Protein AF-A0A068S9J2-F1 (afdb_monomer)

Structure (mmCIF, N/CA/C/O backbone):
data_AF-A0A068S9J2-F1
#
_entry.id   AF-A0A068S9J2-F1
#
loop_
_atom_site.group_PDB
_atom_site.id
_atom_site.type_symbol
_atom_site.label_atom_id
_atom_site.label_alt_id
_atom_site.label_comp_id
_atom_site.label_asym_id
_atom_site.label_entity_id
_atom_site.label_seq_id
_atom_site.pdbx_PDB_ins_code
_atom_site.Cartn_x
_atom_site.Cartn_y
_atom_site.Cartn_z
_atom_site.occupancy
_atom_site.B_iso_or_equiv
_atom_site.auth_seq_id
_atom_site.auth_comp_id
_atom_site.auth_asym_id
_atom_site.auth_atom_id
_atom_site.pdbx_PDB_model_num
ATOM 1 N N . MET A 1 1 ? -14.211 5.423 15.113 1.00 58.78 1 MET A N 1
ATOM 2 C CA . MET A 1 1 ? -13.196 4.436 14.698 1.00 58.78 1 MET A CA 1
ATOM 3 C C . MET A 1 1 ? -11.947 5.231 14.373 1.00 58.78 1 MET A C 1
ATOM 5 O O . MET A 1 1 ? -12.115 6.330 13.857 1.00 58.78 1 MET A O 1
ATOM 9 N N . SER A 1 2 ? -10.758 4.786 14.784 1.00 76.94 2 SER A N 1
ATOM 10 C CA . SER A 1 2 ? -9.525 5.512 14.455 1.00 76.94 2 SER A CA 1
ATOM 1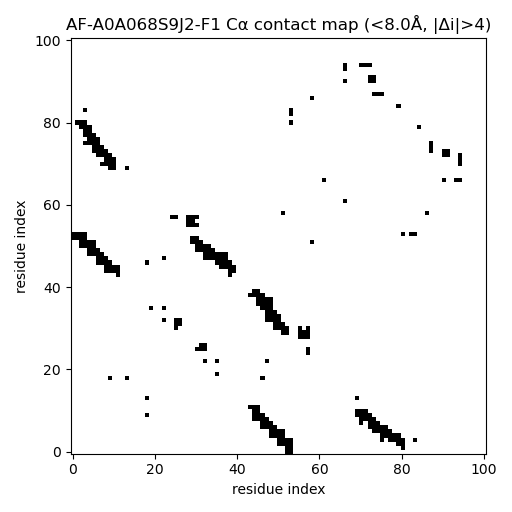1 C C . SER A 1 2 ? -9.104 5.115 13.045 1.00 76.94 2 SER A C 1
ATOM 13 O O . SER A 1 2 ? -8.974 3.925 12.765 1.00 76.94 2 SER A O 1
ATOM 15 N N . GLU A 1 3 ? -8.957 6.090 12.157 1.00 88.69 3 GLU A N 1
ATOM 16 C CA . GLU A 1 3 ? -8.435 5.885 10.807 1.00 88.69 3 GLU A CA 1
ATOM 17 C C . GLU A 1 3 ? -6.980 6.336 10.768 1.00 88.69 3 GLU A C 1
ATOM 19 O O . GLU A 1 3 ? -6.630 7.393 11.292 1.00 88.69 3 GLU A O 1
ATOM 24 N N . SER A 1 4 ? -6.136 5.525 10.142 1.00 95.00 4 SER A N 1
ATOM 25 C CA . SER A 1 4 ? -4.714 5.797 9.960 1.00 95.00 4 SER A CA 1
ATOM 26 C C . SER A 1 4 ? -4.434 6.113 8.504 1.00 95.00 4 SER A C 1
ATOM 28 O O . SER A 1 4 ? -4.960 5.446 7.617 1.00 95.00 4 SER A O 1
ATOM 30 N N . GLN A 1 5 ? -3.573 7.090 8.244 1.00 95.38 5 GLN A N 1
ATOM 31 C CA . GLN A 1 5 ? -3.192 7.471 6.886 1.00 95.38 5 GLN A CA 1
ATOM 32 C C . GLN A 1 5 ? -1.772 7.002 6.584 1.00 95.38 5 GLN A C 1
ATOM 34 O O . GLN A 1 5 ? -0.836 7.305 7.329 1.00 95.38 5 GLN A O 1
ATOM 39 N N . ILE A 1 6 ? -1.620 6.252 5.493 1.00 94.75 6 ILE A N 1
ATOM 40 C CA . ILE A 1 6 ? -0.352 5.643 5.090 1.00 94.75 6 ILE A CA 1
ATOM 41 C C . ILE A 1 6 ? -0.079 5.835 3.599 1.00 94.75 6 ILE A C 1
ATOM 43 O O . ILE A 1 6 ? -0.991 5.937 2.781 1.00 94.75 6 ILE A O 1
ATOM 47 N N . GLN A 1 7 ? 1.203 5.838 3.251 1.00 94.94 7 GLN A N 1
ATOM 48 C CA . GLN A 1 7 ? 1.711 5.846 1.884 1.00 94.94 7 GLN A CA 1
ATOM 49 C C . GLN A 1 7 ? 2.297 4.487 1.553 1.00 94.94 7 GLN A C 1
ATOM 51 O O . GLN A 1 7 ? 3.053 3.931 2.347 1.00 94.94 7 GLN A O 1
ATOM 56 N N . VAL A 1 8 ? 1.980 3.984 0.367 1.00 93.56 8 VAL A N 1
ATOM 57 C CA . VAL A 1 8 ? 2.468 2.714 -0.172 1.00 93.56 8 VAL A CA 1
ATOM 58 C C . VAL A 1 8 ? 3.302 3.038 -1.404 1.00 93.56 8 VAL A C 1
ATOM 60 O O . VAL A 1 8 ? 2.764 3.556 -2.378 1.00 93.56 8 VAL A O 1
ATOM 63 N N . LEU A 1 9 ? 4.608 2.770 -1.355 1.00 93.88 9 LEU A N 1
ATOM 64 C CA . LEU A 1 9 ? 5.584 3.176 -2.372 1.00 93.88 9 LEU A CA 1
ATOM 65 C C . LEU A 1 9 ? 6.226 1.958 -3.043 1.00 93.88 9 LEU A C 1
ATOM 67 O O . LEU A 1 9 ? 6.655 1.018 -2.367 1.00 93.88 9 LEU A O 1
ATOM 71 N N . TYR A 1 10 ? 6.329 2.002 -4.369 1.00 92.56 10 TYR A N 1
ATOM 72 C CA . TYR A 1 10 ? 6.776 0.901 -5.220 1.00 92.56 10 TYR A CA 1
ATOM 73 C C . TYR A 1 10 ? 8.149 1.149 -5.847 1.00 92.56 10 TYR A C 1
ATOM 75 O O . TYR A 1 10 ? 8.603 2.290 -5.948 1.00 92.56 10 TYR A O 1
ATOM 83 N N . THR A 1 11 ? 8.793 0.070 -6.302 1.00 90.50 11 THR A N 1
ATOM 84 C CA . THR A 1 11 ? 10.085 0.106 -6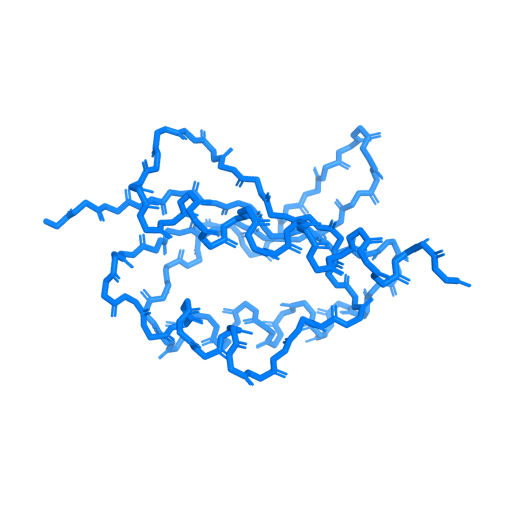.992 1.00 90.50 11 THR A CA 1
ATOM 85 C C . THR A 1 11 ? 10.025 1.028 -8.210 1.00 90.50 11 THR A C 1
ATOM 87 O O . THR A 1 11 ? 9.018 1.042 -8.930 1.00 90.50 11 THR A O 1
ATOM 90 N N . PRO A 1 12 ? 11.106 1.773 -8.506 1.00 88.12 12 PRO A N 1
ATOM 91 C CA . PRO A 1 12 ? 11.196 2.517 -9.754 1.00 88.12 12 PRO A CA 1
ATOM 92 C C . PRO A 1 12 ? 11.002 1.569 -10.945 1.00 88.12 12 PRO A C 1
ATOM 94 O O . PRO A 1 12 ? 11.734 0.592 -11.099 1.00 88.12 12 PRO A O 1
ATOM 97 N N . GLY A 1 13 ? 9.993 1.839 -11.775 1.00 83.88 13 GLY A N 1
ATOM 98 C CA . GLY A 1 13 ? 9.644 0.997 -12.924 1.00 83.88 13 GLY A CA 1
ATOM 99 C C . GLY A 1 13 ? 8.610 -0.101 -12.651 1.00 83.88 13 GLY A C 1
ATOM 100 O O . GLY A 1 13 ? 8.306 -0.863 -13.569 1.00 83.88 13 GLY A O 1
ATOM 101 N N . ALA A 1 14 ? 8.034 -0.178 -11.444 1.00 88.88 14 ALA A N 1
ATOM 102 C CA . ALA A 1 14 ? 6.833 -0.976 -11.213 1.00 88.88 14 ALA A CA 1
ATOM 103 C C . ALA A 1 14 ? 5.745 -0.599 -12.246 1.00 88.88 14 ALA A C 1
ATOM 105 O O . ALA A 1 14 ? 5.499 0.595 -12.452 1.00 88.88 14 ALA A O 1
ATOM 106 N N . PRO A 1 15 ? 5.104 -1.575 -12.924 1.00 90.62 15 PRO A N 1
ATOM 107 C CA . PRO A 1 15 ? 4.119 -1.272 -13.958 1.00 90.62 15 PRO A CA 1
ATOM 108 C C . PRO A 1 15 ? 2.989 -0.400 -13.407 1.00 90.62 15 PRO A C 1
ATOM 110 O O . PRO A 1 15 ? 2.415 -0.710 -12.366 1.00 90.62 15 PRO A O 1
ATOM 113 N N . GLN A 1 16 ? 2.631 0.673 -14.109 1.00 87.38 16 GLN A N 1
ATOM 114 C CA . GLN A 1 16 ? 1.590 1.583 -13.626 1.00 87.38 16 GLN A CA 1
ATOM 115 C C . GLN A 1 16 ? 0.245 0.863 -13.441 1.00 87.38 16 GLN A C 1
ATOM 117 O O . GLN A 1 16 ? -0.406 1.049 -12.417 1.00 87.38 16 GLN A O 1
ATOM 122 N N . ASP A 1 17 ? -0.123 -0.032 -14.362 1.00 90.56 17 ASP A N 1
ATOM 123 C CA . ASP A 1 17 ? -1.343 -0.848 -14.264 1.00 90.56 17 ASP A CA 1
ATOM 124 C C . ASP A 1 17 ? -1.358 -1.725 -13.007 1.00 90.56 17 ASP A C 1
ATOM 126 O O . ASP A 1 17 ? -2.409 -1.967 -12.416 1.00 90.56 17 ASP A O 1
ATOM 130 N N . PHE A 1 18 ? -0.181 -2.175 -12.565 1.00 89.06 18 PHE A N 1
ATOM 131 C CA . PHE A 1 18 ? -0.041 -2.939 -11.335 1.00 89.06 18 PHE A CA 1
ATOM 132 C C . PHE A 1 18 ? -0.328 -2.074 -10.102 1.00 89.06 18 PHE A C 1
ATOM 134 O O . PHE A 1 18 ? -1.102 -2.482 -9.237 1.00 89.06 18 PHE A O 1
ATOM 141 N N . ILE A 1 19 ? 0.256 -0.872 -10.040 1.00 89.88 19 ILE A N 1
ATOM 142 C CA . ILE A 1 19 ? 0.033 0.084 -8.944 1.00 89.88 19 ILE A CA 1
ATOM 143 C C . ILE A 1 19 ? -1.453 0.455 -8.873 1.00 89.88 19 ILE A C 1
ATOM 145 O O . ILE A 1 19 ? -2.052 0.400 -7.800 1.00 89.88 19 ILE A O 1
ATOM 149 N N . MET A 1 20 ? -2.066 0.752 -10.023 1.00 89.75 20 MET A N 1
ATOM 150 C CA . MET A 1 20 ? -3.486 1.095 -10.115 1.00 89.75 20 MET A CA 1
ATOM 151 C C . MET A 1 20 ? -4.384 -0.073 -9.694 1.00 89.75 20 MET A C 1
ATOM 153 O O . MET A 1 20 ? -5.267 0.108 -8.861 1.00 89.75 20 MET A O 1
ATOM 157 N N . SER A 1 21 ? -4.128 -1.287 -10.192 1.00 89.31 21 SER A N 1
ATOM 158 C CA . SER A 1 21 ? -4.895 -2.479 -9.809 1.00 89.31 21 SER A CA 1
ATOM 159 C C . SER A 1 21 ? -4.792 -2.776 -8.311 1.00 89.31 21 SER A C 1
ATOM 161 O O . SER A 1 21 ? -5.767 -3.208 -7.691 1.00 89.31 21 SER A O 1
ATOM 163 N N . PHE A 1 22 ? -3.625 -2.535 -7.715 1.00 88.75 22 PHE A N 1
ATOM 164 C CA . PHE A 1 22 ? -3.437 -2.696 -6.283 1.00 88.75 22 PHE A CA 1
ATOM 165 C C . PHE A 1 22 ? -4.223 -1.647 -5.489 1.00 88.75 22 PHE A C 1
ATOM 167 O O . PHE A 1 22 ? -4.914 -2.015 -4.539 1.00 88.75 22 PHE A O 1
ATOM 174 N N . ALA A 1 23 ? -4.154 -0.373 -5.886 1.00 89.62 23 ALA A N 1
ATOM 175 C CA . ALA A 1 23 ? -4.923 0.701 -5.261 1.00 89.62 23 ALA A CA 1
ATOM 176 C C . ALA A 1 23 ? -6.435 0.424 -5.343 1.00 89.62 23 ALA A C 1
ATOM 178 O O . ALA A 1 23 ? -7.135 0.521 -4.340 1.00 89.62 23 ALA A O 1
ATOM 179 N N . GLU A 1 24 ? -6.933 -0.031 -6.497 1.00 90.50 24 GLU A N 1
ATOM 180 C CA . GLU A 1 24 ? -8.336 -0.433 -6.666 1.00 90.50 24 GLU A CA 1
ATOM 181 C C . GLU A 1 24 ? -8.739 -1.599 -5.759 1.00 90.50 24 GLU A C 1
ATOM 183 O O . GLU A 1 24 ? -9.872 -1.661 -5.279 1.00 90.50 24 GLU A O 1
ATOM 188 N N . ARG A 1 25 ? -7.841 -2.566 -5.543 1.00 89.25 25 ARG A N 1
ATOM 189 C CA . ARG A 1 25 ? -8.106 -3.678 -4.628 1.00 89.25 25 ARG A CA 1
ATOM 190 C C . ARG A 1 25 ? -8.169 -3.194 -3.183 1.00 89.25 25 ARG A C 1
ATOM 192 O O . ARG A 1 25 ? -9.065 -3.624 -2.466 1.00 89.25 25 ARG A O 1
ATOM 199 N N . ALA A 1 26 ? -7.256 -2.310 -2.781 1.00 89.44 26 ALA A N 1
ATOM 200 C CA . ALA A 1 26 ? -7.272 -1.707 -1.453 1.00 89.44 26 ALA A CA 1
ATOM 201 C C . ALA A 1 26 ? -8.580 -0.943 -1.205 1.00 89.44 26 ALA A C 1
ATOM 203 O O . ALA A 1 26 ? -9.229 -1.177 -0.185 1.00 89.44 26 ALA A O 1
ATOM 204 N N . ASP A 1 27 ? -9.020 -0.148 -2.184 1.00 91.38 27 ASP A N 1
ATOM 205 C CA . ASP A 1 27 ? -10.293 0.581 -2.146 1.00 91.38 27 ASP A CA 1
ATOM 206 C C . ASP A 1 27 ? -11.493 -0.360 -1.935 1.00 91.38 27 ASP A C 1
ATOM 208 O O . ASP A 1 27 ? -12.283 -0.226 -0.998 1.00 91.38 27 ASP A O 1
ATOM 212 N N . LYS A 1 28 ? -11.565 -1.430 -2.738 1.00 91.06 28 LYS A N 1
ATOM 213 C CA . LYS A 1 28 ? -12.615 -2.462 -2.634 1.00 91.06 28 LYS A CA 1
ATOM 214 C C . LYS A 1 28 ? -12.607 -3.226 -1.307 1.00 91.06 28 LYS A C 1
ATOM 216 O O . LYS A 1 28 ? -13.601 -3.874 -0.984 1.00 91.06 28 LYS A O 1
ATOM 221 N N . GLN A 1 29 ? -11.502 -3.192 -0.568 1.00 90.31 29 GLN A N 1
ATOM 222 C CA . GLN A 1 29 ? -11.302 -3.924 0.685 1.00 90.31 29 GLN A CA 1
ATOM 223 C C . GLN A 1 29 ? -11.370 -3.022 1.925 1.00 90.31 29 GLN A C 1
ATOM 225 O O . GLN A 1 29 ? -11.015 -3.455 3.027 1.00 90.31 29 GLN A O 1
ATOM 230 N N . GLY A 1 30 ? -11.877 -1.798 1.755 1.00 89.38 30 GLY A N 1
ATOM 231 C CA . GLY A 1 30 ? -12.177 -0.876 2.845 1.00 89.38 30 GLY A CA 1
ATOM 232 C C . GLY A 1 30 ? -11.037 0.070 3.206 1.00 89.38 30 GLY A C 1
ATOM 233 O O . GLY A 1 30 ? -11.105 0.702 4.258 1.00 89.38 30 GLY A O 1
ATOM 234 N N . ALA A 1 31 ? -9.978 0.153 2.397 1.00 92.31 31 ALA A N 1
ATOM 235 C CA . ALA A 1 31 ? -9.099 1.317 2.438 1.00 92.31 31 ALA A CA 1
ATOM 236 C C . ALA A 1 31 ? -9.761 2.454 1.645 1.00 92.31 31 ALA A C 1
ATOM 238 O O . ALA A 1 31 ? -10.474 2.193 0.690 1.00 92.31 31 ALA A O 1
ATOM 239 N N . GLU A 1 32 ? -9.536 3.708 2.008 1.00 93.81 32 GLU A N 1
ATOM 240 C CA . GLU A 1 32 ? -9.948 4.865 1.208 1.00 93.81 32 GLU A CA 1
ATOM 241 C C . GLU A 1 32 ? -8.708 5.409 0.500 1.00 93.81 32 GLU A C 1
ATOM 243 O O . GLU A 1 32 ? -7.788 5.890 1.162 1.00 93.81 32 GLU A O 1
ATOM 248 N N . ILE A 1 33 ? -8.656 5.361 -0.833 1.00 92.94 33 ILE A N 1
ATOM 249 C CA . ILE A 1 33 ? -7.534 5.948 -1.579 1.00 92.94 33 ILE A CA 1
ATOM 250 C C . ILE A 1 33 ? -7.679 7.474 -1.607 1.00 92.94 33 ILE A C 1
ATOM 252 O O . ILE A 1 33 ? -8.499 8.021 -2.344 1.00 92.94 33 ILE A O 1
ATOM 256 N N . THR A 1 34 ? -6.850 8.182 -0.839 1.00 93.44 34 THR A N 1
ATOM 257 C CA . THR A 1 34 ? -6.847 9.655 -0.797 1.00 93.44 34 THR A CA 1
ATOM 258 C C . THR A 1 34 ? -6.045 10.258 -1.943 1.00 93.44 34 THR A C 1
ATOM 260 O O . THR A 1 34 ? -6.370 11.344 -2.425 1.00 93.44 34 THR A O 1
ATOM 263 N N . GLN A 1 35 ? -5.014 9.548 -2.411 1.00 91.19 35 GLN A N 1
ATOM 264 C CA . GLN A 1 35 ? -4.198 9.970 -3.542 1.00 91.19 35 GLN A CA 1
ATOM 265 C C . GLN A 1 35 ? -3.733 8.752 -4.352 1.00 91.19 35 GLN A C 1
ATOM 267 O O . GLN A 1 35 ? -2.775 8.100 -3.951 1.00 91.19 35 GLN A O 1
ATOM 272 N N . PRO A 1 36 ? -4.334 8.457 -5.521 1.00 85.06 36 PRO A N 1
ATOM 273 C CA . PRO A 1 36 ? -4.011 7.263 -6.313 1.00 85.06 36 PRO A CA 1
ATOM 274 C C . PRO A 1 36 ? -2.647 7.334 -7.014 1.00 85.06 36 PRO A C 1
ATOM 276 O O . PRO A 1 36 ? -2.173 6.333 -7.544 1.00 85.06 36 PRO A O 1
ATOM 279 N N . MET A 1 37 ? -2.029 8.518 -7.049 1.00 87.44 37 MET A N 1
ATOM 280 C CA . MET A 1 37 ? -0.707 8.730 -7.625 1.00 87.44 37 MET A CA 1
ATOM 281 C C . MET A 1 37 ? 0.081 9.712 -6.765 1.00 87.44 37 MET A C 1
ATOM 283 O O . MET A 1 37 ? -0.159 10.921 -6.774 1.00 87.44 37 MET A O 1
ATOM 287 N N . LEU A 1 38 ? 1.022 9.165 -6.013 1.00 91.44 38 LEU A N 1
ATOM 288 C CA . LEU A 1 38 ? 1.982 9.873 -5.186 1.00 91.44 38 LEU A CA 1
ATOM 289 C C . LEU A 1 38 ? 3.376 9.658 -5.774 1.00 91.44 38 LEU A C 1
ATOM 291 O O . LEU A 1 38 ? 3.719 8.544 -6.169 1.00 91.44 38 LEU A O 1
ATOM 295 N N . PHE A 1 39 ? 4.176 10.719 -5.815 1.00 91.56 39 PHE A N 1
ATOM 296 C CA . PHE A 1 39 ? 5.576 10.644 -6.212 1.00 91.56 39 PHE A CA 1
ATOM 297 C C . PHE A 1 39 ? 6.461 11.171 -5.086 1.00 91.56 39 PHE A C 1
ATOM 299 O O . PHE A 1 39 ? 6.400 12.352 -4.742 1.00 91.56 39 PHE A O 1
ATOM 306 N N . ASP A 1 40 ? 7.277 10.286 -4.522 1.00 89.81 40 ASP A N 1
ATOM 307 C CA . ASP A 1 40 ? 8.322 10.624 -3.564 1.00 89.81 40 ASP A CA 1
ATOM 308 C C . ASP A 1 40 ? 9.561 11.070 -4.351 1.00 89.81 40 ASP A C 1
ATOM 310 O O . ASP A 1 40 ? 10.275 10.252 -4.933 1.00 89.81 40 ASP A O 1
ATOM 314 N N . GLN A 1 41 ? 9.783 12.386 -4.417 1.00 87.44 41 GLN A N 1
ATOM 315 C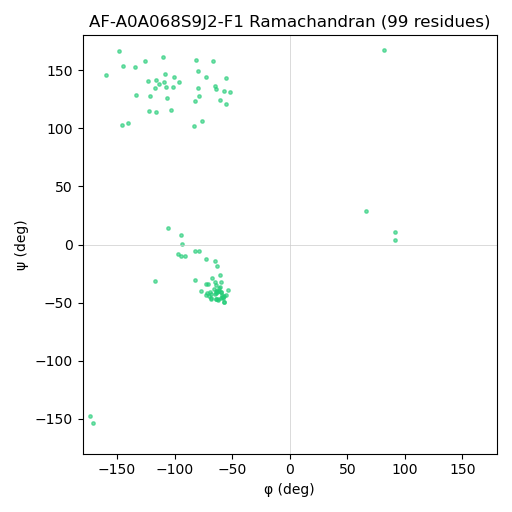 CA . GLN A 1 41 ? 10.886 12.969 -5.188 1.00 87.44 41 GLN A CA 1
ATOM 316 C C . GLN A 1 41 ? 12.264 12.640 -4.607 1.00 87.44 41 GLN A C 1
ATOM 318 O O . GLN A 1 41 ? 13.235 12.607 -5.360 1.00 87.44 41 GLN A O 1
ATOM 323 N N . GLU A 1 42 ? 12.361 12.428 -3.294 1.00 88.19 42 GLU A N 1
ATOM 324 C CA . GLU A 1 42 ? 13.632 12.174 -2.613 1.00 88.19 42 GLU A CA 1
ATOM 325 C C . GLU A 1 42 ? 14.144 10.769 -2.940 1.00 88.19 42 GLU A C 1
ATOM 327 O O . GLU A 1 42 ? 15.319 10.586 -3.258 1.00 88.19 42 GLU A O 1
ATOM 332 N N . GLU A 1 43 ? 13.243 9.785 -2.921 1.00 86.56 43 GLU A N 1
ATOM 333 C CA . GLU A 1 43 ? 13.574 8.379 -3.174 1.00 86.56 43 GLU A CA 1
ATOM 334 C C . GLU A 1 43 ? 13.300 7.946 -4.632 1.00 86.56 43 GLU A C 1
ATOM 336 O O . GLU A 1 43 ? 13.670 6.843 -5.037 1.00 86.56 43 GLU A O 1
ATOM 341 N N . GLY A 1 44 ? 12.665 8.800 -5.444 1.00 89.31 44 GLY A N 1
ATOM 342 C CA . GLY A 1 44 ? 12.278 8.489 -6.823 1.00 89.31 44 GLY A CA 1
ATOM 343 C C . GLY A 1 44 ? 11.209 7.396 -6.925 1.00 89.31 44 GLY A C 1
ATOM 344 O O . GLY A 1 44 ? 11.185 6.651 -7.907 1.00 89.31 44 GLY A O 1
ATOM 345 N N . LEU A 1 45 ? 10.346 7.272 -5.911 1.00 92.81 45 LEU A N 1
ATOM 346 C CA . LEU A 1 45 ? 9.343 6.210 -5.807 1.00 92.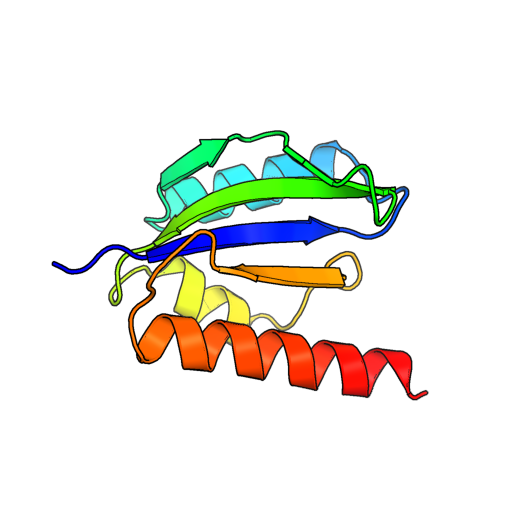81 45 LEU A CA 1
ATOM 347 C C . LEU A 1 45 ? 7.962 6.711 -6.226 1.00 92.81 45 LEU A C 1
ATOM 349 O O . LEU A 1 45 ? 7.576 7.843 -5.938 1.00 92.81 45 LEU A O 1
ATOM 353 N N . ILE A 1 46 ? 7.194 5.837 -6.872 1.00 93.19 46 ILE A N 1
ATOM 354 C CA . ILE A 1 46 ? 5.788 6.084 -7.209 1.00 93.19 46 ILE A CA 1
ATOM 355 C C . ILE A 1 46 ? 4.925 5.204 -6.319 1.00 93.19 46 ILE A C 1
ATOM 357 O O . ILE A 1 46 ? 5.298 4.080 -5.985 1.00 93.19 46 ILE A O 1
ATOM 361 N N . GLY A 1 47 ? 3.754 5.697 -5.953 1.00 93.69 47 GLY A N 1
ATOM 362 C CA . GLY A 1 47 ? 2.808 4.928 -5.178 1.00 93.69 47 GLY A CA 1
ATOM 363 C C . GLY A 1 47 ? 1.484 5.630 -5.016 1.00 93.69 47 GLY A C 1
ATOM 364 O O . GLY A 1 47 ? 1.053 6.370 -5.898 1.00 93.69 47 GLY A O 1
ATOM 365 N N . PHE A 1 48 ? 0.847 5.397 -3.882 1.00 94.25 48 PHE A N 1
ATOM 366 C CA . PHE A 1 48 ? -0.408 6.038 -3.536 1.00 94.25 48 PHE A CA 1
ATOM 367 C C . PHE A 1 48 ? -0.512 6.220 -2.026 1.00 94.25 48 PHE A C 1
ATOM 369 O O . PHE A 1 48 ? 0.245 5.642 -1.242 1.00 94.25 48 PHE A O 1
ATOM 376 N N . GLU A 1 49 ? -1.470 7.040 -1.634 1.00 95.19 49 GLU A N 1
ATOM 377 C CA . GLU A 1 49 ? -1.820 7.298 -0.250 1.00 95.19 49 GLU A CA 1
ATOM 378 C C . GLU A 1 49 ? -3.236 6.810 0.023 1.00 95.19 49 GLU A C 1
ATOM 380 O O . GLU A 1 49 ? -4.123 6.929 -0.831 1.00 95.19 49 GLU A O 1
ATOM 385 N N . MET A 1 50 ? -3.436 6.244 1.209 1.00 94.44 50 MET A N 1
ATOM 386 C CA . MET A 1 50 ? -4.732 5.740 1.629 1.00 94.44 50 MET A CA 1
ATOM 387 C C . MET A 1 50 ? -4.977 5.927 3.120 1.00 94.44 50 MET A C 1
ATOM 389 O O . MET A 1 50 ? -4.039 5.939 3.923 1.00 94.44 50 MET A O 1
ATOM 393 N N . ARG A 1 51 ? -6.255 6.010 3.491 1.00 95.06 51 ARG A N 1
ATOM 394 C CA . ARG A 1 51 ? -6.713 5.825 4.866 1.00 95.06 51 ARG A CA 1
ATOM 395 C C . ARG A 1 51 ? -7.172 4.397 5.079 1.00 95.06 51 ARG A C 1
ATOM 397 O O . ARG A 1 51 ? -7.827 3.804 4.228 1.00 95.06 51 ARG A O 1
ATOM 404 N N . VAL A 1 52 ? -6.833 3.850 6.233 1.00 92.81 52 VAL A N 1
ATOM 405 C CA . VAL A 1 52 ? -7.195 2.498 6.646 1.00 92.81 52 VAL A CA 1
ATOM 406 C C . VAL A 1 52 ? -7.716 2.532 8.076 1.00 92.81 52 VAL A C 1
ATOM 408 O O . VAL A 1 52 ? -7.079 3.088 8.971 1.00 92.81 52 VAL A O 1
A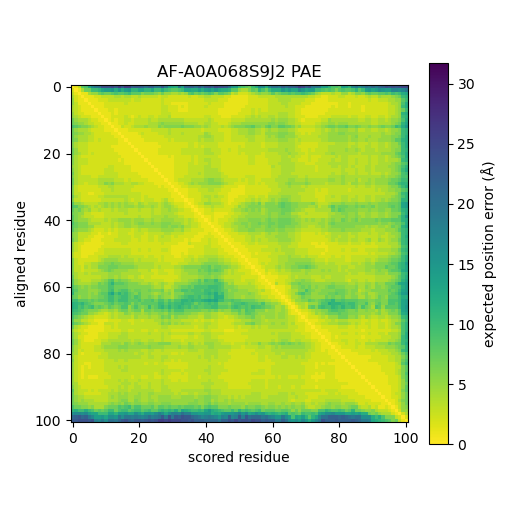TOM 411 N N . ALA A 1 53 ? -8.887 1.942 8.291 1.00 90.56 53 ALA A N 1
ATOM 412 C CA . ALA A 1 53 ? -9.401 1.664 9.626 1.00 90.56 53 ALA A CA 1
ATOM 413 C C . ALA A 1 53 ? -8.775 0.374 10.188 1.00 90.56 53 ALA A C 1
ATOM 415 O O . ALA A 1 53 ? -8.319 -0.489 9.436 1.00 90.56 53 ALA A O 1
ATOM 416 N N . ASP A 1 54 ? -8.786 0.205 11.510 1.00 86.38 54 ASP A N 1
ATOM 417 C CA . ASP A 1 54 ? -8.223 -0.987 12.163 1.00 86.38 54 ASP A CA 1
ATOM 418 C C . ASP A 1 54 ? -8.898 -2.302 11.752 1.00 86.38 54 ASP A C 1
ATOM 420 O O . ASP A 1 54 ? -8.287 -3.366 11.823 1.00 86.38 54 ASP A O 1
ATOM 424 N N . ASP A 1 55 ? -10.160 -2.258 11.341 1.00 87.19 55 ASP A N 1
ATOM 425 C CA . ASP A 1 55 ? -10.939 -3.399 10.860 1.00 87.19 55 ASP A CA 1
ATOM 426 C C . ASP A 1 55 ? -10.908 -3.556 9.329 1.00 87.19 55 ASP A C 1
ATOM 428 O O . ASP A 1 55 ? -11.593 -4.418 8.776 1.00 87.19 55 ASP A O 1
ATOM 432 N N . CYS A 1 56 ? -10.074 -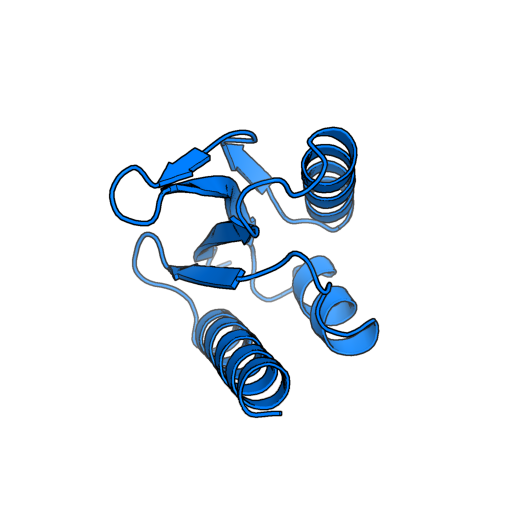2.771 8.641 1.00 88.88 56 CYS A N 1
ATOM 433 C CA . CYS A 1 56 ? -9.922 -2.820 7.195 1.00 88.88 56 CYS A CA 1
ATOM 434 C C . CYS A 1 56 ? -9.441 -4.207 6.733 1.00 88.88 56 CYS A C 1
ATOM 436 O O . CYS A 1 56 ? -8.393 -4.709 7.158 1.00 88.88 56 CYS A O 1
ATOM 438 N N . THR A 1 57 ? -10.203 -4.827 5.825 1.00 89.12 57 THR A N 1
ATOM 439 C CA . THR A 1 57 ? -9.915 -6.181 5.318 1.00 89.12 57 THR A CA 1
ATOM 440 C C . THR A 1 57 ? -8.609 -6.211 4.527 1.00 89.12 57 THR A C 1
ATOM 442 O O . THR A 1 57 ? -7.865 -7.189 4.600 1.00 89.12 57 THR A O 1
ATOM 445 N N . PHE A 1 58 ? -8.291 -5.109 3.845 1.00 87.19 58 PHE A N 1
ATOM 446 C CA . PHE A 1 58 ? -7.069 -4.959 3.063 1.00 87.19 58 PHE A CA 1
ATOM 447 C C . PHE A 1 58 ? -5.795 -5.229 3.880 1.00 87.19 58 PHE A C 1
ATOM 449 O O . PHE A 1 58 ? -4.905 -5.938 3.411 1.00 87.19 58 PHE A O 1
ATOM 456 N N . LEU A 1 59 ? -5.716 -4.722 5.119 1.00 83.94 59 LEU A N 1
ATOM 457 C CA . LEU A 1 59 ? -4.550 -4.925 5.989 1.00 83.94 59 LEU A CA 1
ATOM 458 C C . LEU A 1 59 ? -4.319 -6.413 6.287 1.00 83.94 59 LEU A C 1
ATOM 460 O O . LEU A 1 59 ? -3.183 -6.882 6.294 1.00 83.94 59 LEU A O 1
ATOM 464 N N . GLY A 1 60 ? -5.402 -7.163 6.509 1.00 81.00 60 GLY A N 1
ATOM 465 C CA . GLY A 1 60 ? -5.337 -8.601 6.765 1.00 81.00 60 GLY A CA 1
ATOM 466 C C . GLY A 1 60 ? -4.943 -9.404 5.527 1.00 81.00 60 GLY A C 1
ATOM 467 O O . GLY A 1 60 ? -4.095 -10.291 5.614 1.00 81.00 60 GLY A O 1
ATOM 468 N N . GLU A 1 61 ? -5.521 -9.084 4.369 1.00 80.81 61 GLU A N 1
ATOM 469 C CA . GLU A 1 61 ? -5.217 -9.783 3.118 1.00 80.81 61 GLU A CA 1
ATOM 470 C C . GLU A 1 61 ? -3.770 -9.552 2.667 1.00 80.81 61 GLU A C 1
ATOM 472 O O . GLU A 1 61 ? -3.114 -10.482 2.192 1.00 80.81 61 GLU A O 1
ATOM 477 N N . PHE A 1 62 ? -3.253 -8.336 2.858 1.00 77.12 62 PHE A N 1
ATOM 478 C CA . PHE A 1 62 ? -1.876 -7.995 2.517 1.00 77.12 62 PHE A CA 1
ATOM 479 C C . PHE A 1 62 ? -0.865 -8.911 3.223 1.00 77.12 62 PHE A C 1
ATOM 481 O O . PHE A 1 62 ? 0.067 -9.412 2.597 1.00 77.12 62 PHE A O 1
ATOM 488 N N . LEU A 1 63 ? -1.072 -9.175 4.515 1.00 71.62 63 LEU A N 1
ATOM 489 C CA . LEU A 1 63 ? -0.197 -10.050 5.298 1.00 71.62 63 LEU A CA 1
ATOM 490 C C . LEU A 1 63 ? -0.337 -11.527 4.896 1.00 71.62 63 LEU A C 1
ATOM 492 O O . LEU A 1 63 ? 0.645 -12.265 4.908 1.00 71.62 63 LEU A O 1
ATOM 496 N N . GLN A 1 64 ? -1.538 -11.962 4.506 1.00 77.56 64 GLN A N 1
ATOM 497 C CA . GLN A 1 64 ? -1.808 -13.358 4.138 1.00 77.56 64 GLN A CA 1
ATOM 498 C C . GLN A 1 64 ? -1.299 -13.733 2.742 1.00 77.56 64 GLN A C 1
ATOM 500 O O . GLN A 1 64 ? -0.777 -14.831 2.556 1.00 77.56 64 GLN A O 1
ATOM 505 N N . ASN A 1 65 ? -1.443 -12.838 1.762 1.00 73.44 65 ASN A N 1
ATOM 506 C CA . ASN A 1 65 ? -1.021 -13.084 0.379 1.00 73.44 65 ASN A CA 1
ATOM 507 C C . ASN A 1 65 ? 0.477 -12.830 0.146 1.00 73.44 65 ASN A C 1
ATOM 509 O O . ASN A 1 65 ? 0.992 -13.121 -0.936 1.00 73.44 65 ASN A O 1
ATOM 513 N N . GLY A 1 66 ? 1.176 -12.327 1.164 1.00 72.50 66 GLY A N 1
ATOM 514 C CA . GLY A 1 66 ? 2.593 -12.005 1.110 1.00 72.50 66 GLY A CA 1
ATOM 515 C C . GLY A 1 66 ? 2.878 -10.642 0.482 1.00 72.50 66 GLY A C 1
ATOM 516 O O . GLY A 1 66 ? 2.028 -9.994 -0.133 1.00 72.50 66 GLY A O 1
ATOM 517 N N . ILE A 1 67 ? 4.123 -10.198 0.652 1.00 73.00 67 ILE A N 1
ATOM 518 C CA . ILE A 1 67 ? 4.560 -8.889 0.171 1.00 73.00 67 ILE A CA 1
ATOM 519 C C . ILE A 1 67 ? 4.835 -8.948 -1.325 1.00 73.00 67 ILE A C 1
ATOM 521 O O . ILE A 1 67 ? 5.606 -9.777 -1.806 1.00 73.00 67 ILE A O 1
ATOM 525 N N . MET A 1 68 ? 4.218 -8.029 -2.064 1.00 80.25 68 MET A N 1
ATOM 526 C CA . MET A 1 68 ? 4.423 -7.914 -3.503 1.00 80.25 68 MET A CA 1
ATOM 527 C C . MET A 1 68 ? 5.878 -7.515 -3.809 1.00 80.25 68 MET A C 1
ATOM 529 O O . MET A 1 68 ? 6.371 -6.567 -3.201 1.00 80.25 68 MET A O 1
ATOM 533 N N . PRO A 1 69 ? 6.543 -8.131 -4.806 1.00 78.38 69 PRO A N 1
ATOM 534 C CA . PRO A 1 69 ? 7.959 -7.874 -5.114 1.00 78.38 69 PRO A CA 1
ATOM 535 C C . PRO A 1 69 ? 8.241 -6.446 -5.606 1.00 78.38 69 PRO A C 1
ATOM 537 O O . PRO A 1 69 ? 9.390 -6.023 -5.668 1.00 78.38 69 PRO A O 1
ATOM 540 N N . PHE A 1 70 ? 7.196 -5.705 -5.975 1.00 86.44 70 PHE A N 1
ATOM 541 C CA . PHE A 1 70 ? 7.292 -4.310 -6.390 1.00 86.44 70 PHE A CA 1
ATOM 542 C C . PHE A 1 70 ? 7.129 -3.329 -5.231 1.00 86.44 70 PHE A C 1
ATOM 544 O O . PHE A 1 70 ? 7.331 -2.142 -5.446 1.00 86.44 70 PHE A O 1
ATOM 551 N N . LEU A 1 71 ? 6.728 -3.767 -4.034 1.00 89.69 71 LEU A N 1
ATOM 552 C CA . LEU A 1 71 ? 6.580 -2.865 -2.897 1.00 89.69 71 LEU A CA 1
ATOM 553 C C . LEU A 1 71 ? 7.950 -2.577 -2.276 1.00 89.69 71 LEU A C 1
ATOM 555 O O . LEU A 1 71 ? 8.727 -3.496 -2.057 1.00 89.69 71 LEU A O 1
ATOM 559 N N . VAL A 1 72 ? 8.235 -1.312 -1.970 1.00 89.50 72 VAL A N 1
ATOM 560 C CA . VAL A 1 72 ? 9.515 -0.884 -1.372 1.00 89.50 72 VAL A CA 1
ATOM 561 C C . VAL A 1 72 ? 9.329 -0.292 0.010 1.00 89.50 72 VAL A C 1
ATOM 563 O O . VAL A 1 72 ? 10.223 -0.399 0.850 1.00 89.50 72 VAL A O 1
ATOM 566 N N . LYS A 1 73 ? 8.194 0.360 0.269 1.00 90.94 73 LYS A N 1
ATOM 567 C CA . LYS A 1 73 ? 8.005 1.053 1.540 1.00 90.94 73 LYS A CA 1
ATOM 568 C C . LYS A 1 73 ? 6.544 1.290 1.857 1.00 90.94 73 LYS A C 1
ATOM 570 O O . LYS A 1 73 ? 5.752 1.600 0.970 1.00 90.94 73 LYS A O 1
ATOM 575 N N . VAL A 1 74 ? 6.229 1.224 3.146 1.00 92.69 74 VAL A N 1
ATOM 576 C CA . VAL A 1 74 ? 4.999 1.781 3.705 1.00 92.69 74 VAL A CA 1
ATOM 577 C C . VAL A 1 74 ? 5.394 2.804 4.767 1.00 92.69 74 VAL A C 1
ATOM 579 O O . VAL A 1 74 ? 6.230 2.499 5.624 1.00 92.69 74 VAL A O 1
ATOM 582 N N . LYS 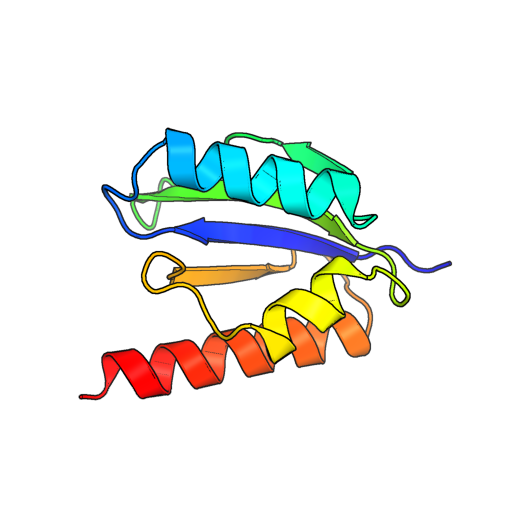A 1 75 ? 4.860 4.027 4.676 1.00 92.75 75 LYS A N 1
ATOM 583 C CA . LYS A 1 75 ? 5.149 5.143 5.596 1.00 92.75 75 LYS A CA 1
ATOM 584 C C . LYS A 1 75 ? 3.849 5.661 6.225 1.00 92.75 75 LYS A C 1
ATOM 586 O O . LYS A 1 75 ? 2.865 5.785 5.500 1.00 92.75 75 LYS A O 1
ATOM 591 N N . PRO A 1 76 ? 3.828 6.021 7.516 1.00 94.88 76 PRO A N 1
ATOM 592 C CA . PRO A 1 76 ? 2.728 6.796 8.080 1.00 94.88 76 PRO A CA 1
ATOM 593 C C . PRO A 1 76 ? 2.781 8.255 7.590 1.00 94.88 76 PRO A C 1
ATOM 595 O O . PRO A 1 76 ? 3.865 8.817 7.432 1.00 94.88 76 PRO A O 1
ATOM 598 N N . VAL A 1 77 ? 1.619 8.876 7.363 1.00 92.25 77 VAL A N 1
ATOM 599 C CA . VAL A 1 77 ? 1.483 10.313 7.007 1.00 92.25 77 VAL A CA 1
ATOM 600 C C . VAL A 1 77 ? 1.219 11.181 8.247 1.00 92.25 77 VAL A C 1
ATOM 602 O O . VAL A 1 77 ? 1.297 12.406 8.199 1.00 92.25 77 VAL A O 1
ATOM 605 N N . GLY A 1 78 ? 0.948 10.545 9.386 1.00 89.88 78 GLY A N 1
ATOM 606 C CA . GLY A 1 78 ? 0.685 11.180 10.672 1.00 89.88 78 GLY A CA 1
ATOM 607 C C . GLY A 1 78 ? 0.646 10.142 11.789 1.00 89.88 78 GLY A C 1
ATOM 608 O O . GLY A 1 78 ? 1.265 9.085 11.675 1.00 89.88 78 GLY A O 1
ATOM 609 N N . GLU A 1 79 ? -0.089 10.438 12.859 1.00 91.56 79 GLU A N 1
ATOM 610 C CA . GLU A 1 79 ? -0.369 9.448 13.900 1.00 91.56 79 GLU A CA 1
ATOM 611 C C . GLU A 1 79 ? -1.204 8.301 13.313 1.00 91.56 79 GLU A C 1
ATOM 613 O O . GLU A 1 79 ? -2.161 8.525 12.568 1.00 91.56 79 GLU A O 1
ATOM 618 N N . VAL A 1 80 ? -0.803 7.072 13.620 1.00 93.94 80 VAL A N 1
ATOM 619 C CA . VAL A 1 80 ? -1.475 5.847 13.186 1.00 93.94 80 VAL A CA 1
ATOM 620 C C . VAL A 1 80 ? -1.797 5.000 14.409 1.00 93.94 80 VAL A C 1
ATOM 622 O O . VAL A 1 80 ? -1.187 5.155 15.466 1.00 93.94 80 VAL A O 1
ATOM 625 N N . SER A 1 81 ? -2.774 4.111 14.284 1.00 93.19 81 SER A N 1
ATOM 626 C CA . SER A 1 81 ? -3.098 3.155 15.336 1.00 93.19 81 SER A CA 1
ATOM 627 C C . SER A 1 81 ? -1.967 2.144 15.541 1.00 93.19 81 SER A C 1
ATOM 629 O O . SER A 1 81 ? -1.208 1.841 14.619 1.00 93.19 81 SER A O 1
ATOM 631 N N . GLU A 1 82 ? -1.922 1.536 16.729 1.00 91.81 82 GLU A N 1
ATOM 632 C CA . GLU A 1 82 ? -0.972 0.462 17.058 1.00 91.81 82 GLU A CA 1
ATOM 633 C C . GLU A 1 82 ? -1.032 -0.691 16.040 1.00 91.81 82 GLU A C 1
ATOM 635 O O . GLU A 1 82 ? -0.008 -1.227 15.623 1.00 91.81 82 GLU A O 1
ATOM 640 N N . ARG A 1 83 ? -2.233 -1.047 15.568 1.00 89.38 83 ARG A N 1
ATOM 641 C CA . ARG A 1 83 ? -2.403 -2.109 14.569 1.00 89.38 83 ARG A CA 1
ATOM 642 C C . ARG A 1 83 ? -1.761 -1.750 13.230 1.00 89.38 83 ARG A C 1
ATOM 644 O O . ARG A 1 83 ? -1.144 -2.608 12.600 1.00 89.38 83 ARG A O 1
ATOM 651 N N . VAL A 1 84 ? -1.928 -0.510 12.780 1.00 91.75 84 VAL A N 1
ATOM 652 C CA . VAL A 1 84 ? -1.341 -0.041 11.521 1.00 91.75 84 VAL A CA 1
ATOM 653 C C . VAL A 1 84 ? 0.168 0.133 11.667 1.00 91.75 84 VAL A C 1
ATOM 655 O O . VAL A 1 84 ? 0.902 -0.170 10.732 1.00 91.75 84 VAL A O 1
ATOM 658 N N . GLU A 1 85 ? 0.649 0.528 12.843 1.00 92.56 85 GLU A N 1
ATOM 659 C CA . GLU A 1 85 ? 2.077 0.570 13.152 1.00 92.56 85 GLU A CA 1
ATOM 660 C C . GLU A 1 85 ? 2.721 -0.824 13.083 1.00 92.56 85 GLU A C 1
ATOM 662 O O . GLU A 1 85 ? 3.730 -0.994 12.396 1.00 92.56 85 GLU A O 1
ATOM 667 N N . ILE A 1 86 ? 2.093 -1.844 13.685 1.00 90.25 86 ILE A N 1
ATOM 668 C CA . ILE A 1 86 ? 2.529 -3.248 13.572 1.00 90.25 86 ILE A CA 1
ATOM 669 C C . ILE A 1 86 ? 2.560 -3.684 12.105 1.00 90.25 86 ILE A C 1
ATOM 671 O O . ILE A 1 86 ? 3.557 -4.244 11.655 1.00 90.25 86 ILE A O 1
ATOM 675 N N . PHE A 1 87 ? 1.510 -3.380 11.337 1.00 89.56 87 PHE A N 1
ATOM 676 C CA . PHE A 1 87 ? 1.464 -3.681 9.905 1.00 89.56 87 PHE A CA 1
ATOM 677 C C . PHE A 1 87 ? 2.636 -3.045 9.143 1.00 89.56 87 PHE A C 1
ATOM 679 O O . PHE A 1 87 ? 3.326 -3.728 8.389 1.00 89.56 87 PHE A O 1
ATOM 686 N N . ILE A 1 88 ? 2.891 -1.749 9.348 1.00 91.88 88 ILE A N 1
ATOM 687 C CA . ILE A 1 88 ? 4.006 -1.041 8.706 1.00 91.88 88 ILE A CA 1
ATOM 688 C C . ILE A 1 88 ? 5.333 -1.724 9.052 1.00 91.88 88 ILE A C 1
ATOM 690 O O . ILE A 1 88 ? 6.151 -1.955 8.158 1.00 91.88 88 ILE A O 1
ATOM 694 N N . GLN A 1 89 ? 5.537 -2.064 10.324 1.00 91.12 89 GLN A N 1
ATOM 695 C CA . GLN A 1 89 ? 6.763 -2.694 10.800 1.00 91.12 89 GLN A CA 1
ATOM 696 C C . GLN A 1 89 ? 6.963 -4.086 10.186 1.00 91.12 89 GLN A C 1
ATOM 698 O O . GLN A 1 89 ? 8.034 -4.365 9.647 1.00 91.12 89 GLN A O 1
ATOM 703 N N . GLU A 1 90 ? 5.927 -4.929 10.174 1.00 89.00 90 GLU A N 1
ATOM 704 C CA . GLU A 1 90 ? 5.974 -6.254 9.545 1.00 89.00 90 GLU A CA 1
ATOM 705 C C . GLU A 1 90 ? 6.296 -6.157 8.052 1.00 89.00 90 GLU A C 1
ATOM 707 O O . GLU A 1 90 ? 7.101 -6.934 7.533 1.00 89.00 90 GLU A O 1
ATOM 71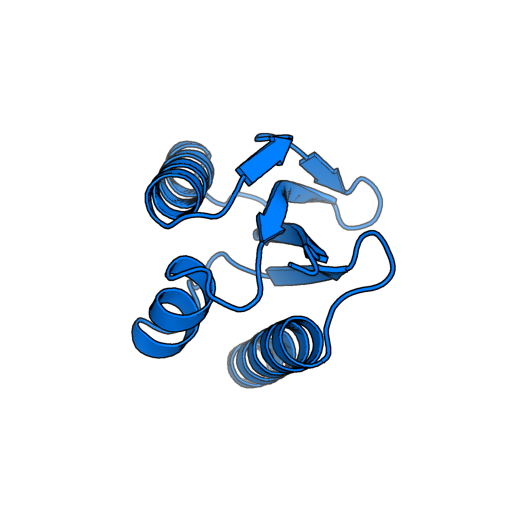2 N N . VAL A 1 91 ? 5.713 -5.180 7.352 1.00 88.56 91 VAL A N 1
ATOM 713 C CA . VAL A 1 91 ? 6.023 -4.941 5.941 1.00 88.56 91 VAL A CA 1
ATOM 714 C C . VAL A 1 91 ? 7.490 -4.572 5.750 1.00 88.56 91 VAL A C 1
ATOM 716 O O . VAL A 1 91 ? 8.172 -5.150 4.902 1.00 88.56 91 VAL A O 1
ATOM 719 N N . GLN A 1 92 ? 7.996 -3.638 6.551 1.00 87.94 92 GLN A N 1
ATOM 720 C CA . GLN A 1 92 ? 9.383 -3.190 6.465 1.00 87.94 92 GLN A CA 1
ATOM 721 C C . GLN A 1 92 ? 10.385 -4.305 6.799 1.00 87.94 92 GLN A C 1
ATOM 723 O O . GLN A 1 92 ? 11.404 -4.427 6.116 1.00 87.94 92 GLN A O 1
ATOM 728 N N . ASP A 1 93 ? 10.102 -5.142 7.797 1.00 88.12 93 ASP A N 1
ATOM 729 C CA . ASP A 1 93 ? 10.984 -6.244 8.192 1.00 88.12 93 ASP A CA 1
ATOM 730 C C . ASP A 1 93 ? 11.037 -7.348 7.129 1.00 88.12 93 ASP A C 1
ATOM 732 O O . ASP A 1 93 ? 12.119 -7.829 6.782 1.00 88.12 93 ASP A O 1
ATOM 736 N N . ASN A 1 94 ? 9.895 -7.684 6.526 1.00 84.38 94 ASN A N 1
ATOM 737 C CA . ASN A 1 94 ? 9.838 -8.624 5.406 1.00 84.38 94 ASN A CA 1
ATOM 738 C C . ASN A 1 94 ? 10.574 -8.093 4.166 1.00 84.38 94 ASN A C 1
ATOM 740 O O . ASN A 1 94 ? 11.314 -8.838 3.523 1.00 84.38 94 ASN A O 1
ATOM 744 N N . LEU A 1 95 ? 10.434 -6.805 3.840 1.00 83.56 95 LEU A N 1
ATOM 74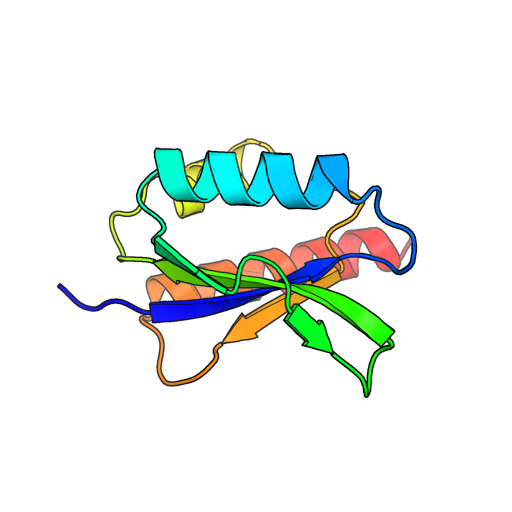5 C CA . LEU A 1 95 ? 11.162 -6.197 2.721 1.00 83.56 95 LEU A CA 1
ATOM 746 C C . LEU A 1 95 ? 12.679 -6.227 2.934 1.00 83.56 95 LEU A C 1
ATOM 748 O O . LEU A 1 95 ? 13.427 -6.540 2.006 1.00 83.56 95 LEU A O 1
ATOM 752 N N . ARG A 1 96 ? 13.145 -5.972 4.163 1.00 82.00 96 ARG A N 1
ATOM 753 C CA . ARG A 1 96 ? 14.565 -6.115 4.523 1.00 82.00 96 ARG A CA 1
ATOM 754 C C . ARG A 1 96 ? 15.048 -7.556 4.384 1.00 82.00 96 ARG A C 1
ATOM 756 O O . ARG A 1 96 ? 16.146 -7.766 3.882 1.00 82.00 96 ARG A O 1
ATOM 763 N N . ALA A 1 97 ? 14.240 -8.536 4.789 1.00 79.81 97 ALA A N 1
ATOM 764 C CA . ALA A 1 97 ? 14.580 -9.951 4.647 1.00 79.81 97 ALA A CA 1
ATOM 765 C C . ALA A 1 97 ? 14.698 -10.384 3.173 1.00 79.81 97 ALA A C 1
ATOM 767 O O . ALA A 1 97 ? 15.559 -11.197 2.840 1.00 79.81 97 ALA A O 1
ATOM 768 N N . ILE A 1 98 ? 13.872 -9.818 2.285 1.00 71.75 98 ILE A N 1
ATOM 769 C CA . ILE A 1 98 ? 13.937 -10.074 0.839 1.00 71.75 98 ILE A CA 1
ATOM 770 C C . ILE A 1 98 ? 15.173 -9.408 0.214 1.00 71.75 98 ILE A C 1
ATOM 772 O O . ILE A 1 98 ? 15.844 -10.033 -0.599 1.00 71.75 98 ILE A O 1
ATOM 776 N N . GLY A 1 99 ? 15.499 -8.170 0.601 1.00 60.47 99 GLY A N 1
ATOM 777 C CA . GLY A 1 99 ? 16.640 -7.418 0.057 1.00 60.47 99 GLY A CA 1
ATOM 778 C C . GLY A 1 99 ? 18.020 -7.793 0.616 1.00 60.47 99 GLY A C 1
ATOM 779 O O . GLY A 1 99 ? 19.020 -7.248 0.156 1.00 60.47 99 GLY A O 1
ATOM 780 N N . ALA A 1 100 ? 18.090 -8.675 1.618 1.00 52.44 100 ALA A N 1
ATOM 781 C CA . ALA A 1 100 ? 19.337 -9.141 2.235 1.00 52.44 100 ALA A CA 1
ATOM 782 C C . ALA A 1 100 ? 19.898 -10.445 1.622 1.00 52.44 100 ALA A C 1
ATOM 784 O O . ALA A 1 100 ? 20.937 -10.922 2.083 1.00 52.44 100 ALA A O 1
ATOM 785 N N . ASN A 1 101 ? 19.229 -11.009 0.608 1.00 39.44 101 ASN A N 1
ATOM 786 C CA . ASN A 1 101 ? 19.702 -12.141 -0.204 1.00 39.44 101 ASN A CA 1
ATOM 787 C C . ASN A 1 101 ? 20.103 -11.684 -1.610 1.00 39.44 101 ASN A C 1
ATOM 789 O O . ASN A 1 101 ? 20.951 -12.378 -2.215 1.00 39.44 101 ASN A O 1
#

Secondary structure (DSSP, 8-state):
--EEEEEEEE-TT--HHHHHHHHHHHHHTTEEEEEEEEEETTTTEEEEEEEEETT-HHHHHHHHH---TTEEEEEESS---HHHHHHHHHHHHHHHHHHT-

Radius of gyration: 12.62 Å; Cα contacts (8 Å, |Δi|>4): 158; chains: 1; bounding box: 33×26×31 Å

Mean predicted aligned error: 4.33 Å

Solvent-accessible surface area (backbone atoms only — not comparable to full-atom values): 5686 Å² total; per-residue (Å²): 132,72,66,20,40,36,35,46,31,26,41,77,82,54,57,65,70,56,56,50,53,49,51,55,50,32,40,76,29,54,27,46,69,77,32,83,73,38,74,43,79,92,82,58,24,44,29,30,29,31,36,37,41,87,83,26,51,37,68,57,50,47,68,72,75,47,82,59,92,47,61,70,46,61,44,71,78,58,79,58,48,72,68,56,50,51,51,40,50,54,52,53,52,52,51,51,64,62,74,74,113

Nearest PDB structures (foldseek):
  5ypw-assembly3_E  TM=5.577E-01  e=1.530E-01  Escherichia coli O157:H7
  6lpi-assembly2_F  TM=5.314E-01  e=3.069E-01  Escherichia coli K-12
  2pc6-assembly2_D  TM=5.447E-01  e=4.779E-01  Nitrosomonas europaea ATCC 19718
  6vz8-assembly1_S  TM=4.874E-01  e=6.156E-01  Arabidopsis thaliana
  6u9d-assembly1_P  TM=6.017E-01  e=3.399E+00  Saccharomyces cerevisiae

Organism: NCBI:txid1263082

Sequence (101 aa):
MSESQIQVLYTPGAPQDFIMSFAERADKQGAEITQPMLFDQEEGLIGFEMRVADDCTFLGEFLQNGIMPFLVKVKPVGEVSERVEIFIQEVQDNLRAIGAN

Foldseek 3Di:
DDKFKKWWWWDVPDDLVVQQVLLVVQVVQAKAFPFSWDADPVVRTIHTMTIDDLPRRSLVVDVVVDDDPGTDAMGTPDDDDPSVVVSRVVNNVSNVVVVVD

pLDDT: mean 87.09, std 9.03, range [39.44, 95.38]